Protein AF-A0A9P3E8I7-F1 (afdb_monomer_lite)

Radius of gyration: 44.19 Å; chains: 1; bounding box: 99×22×109 Å

Sequence (113 aa):
MSVVATNPYANNPQLSPMEQQVLWEYAKLGDKVKRIAGLAKLTSESPNESLLAELRELEKKMGLVLTLFKASVWAVLMEHRQAAEDEEARAREQQAAADVSYDDRDWSEDSML

pLDDT: mean 85.93, std 12.64, range [48.91, 98.31]

Foldseek 3Di:
DDLPPDQPQCPPPVDDPVRSVVVSVVVNVVVVVVVVVVVVVVCVVCDPVVVVVVVVVVCVVVVVVVVVVVVVVVVVVVVVVVVVVVVVVVVVVVVVVVVVVVVVVVVVVVVPD

Secondary structure (DSSP, 8-state):
----SS-TTTT-TTS-HHHHHHHHHHHHHHHHHHHHHHHHHHHHHS--HHHHHHHHHHHHHHHHHHHHHHHHHHHHHHHHHHHHHHHHHHHHHHHHHHHHHHHHHHHHHHTT-

Structure (mmCIF, N/CA/C/O backbone):
data_AF-A0A9P3E8I7-F1
#
_entry.id   AF-A0A9P3E8I7-F1
#
loop_
_atom_site.group_PDB
_atom_site.id
_atom_site.type_symbol
_atom_site.label_atom_id
_atom_site.label_alt_id
_atom_site.label_comp_id
_atom_site.label_asym_id
_atom_site.label_entity_id
_atom_site.label_seq_id
_atom_site.pdbx_PDB_ins_code
_atom_site.Cartn_x
_atom_site.Cartn_y
_atom_site.Cartn_z
_atom_site.occupancy
_atom_site.B_iso_or_equiv
_atom_site.auth_seq_id
_atom_site.auth_comp_id
_atom_site.auth_asym_id
_atom_site.auth_atom_id
_atom_site.pdbx_PDB_model_num
ATOM 1 N N . MET A 1 1 ? -22.072 -3.261 22.521 1.00 48.91 1 MET A N 1
ATOM 2 C CA . MET A 1 1 ? -22.986 -2.511 23.413 1.00 48.91 1 MET A CA 1
ATOM 3 C C . MET A 1 1 ? -22.430 -2.656 24.819 1.00 48.91 1 MET A C 1
ATOM 5 O O . MET A 1 1 ? -22.079 -3.765 25.17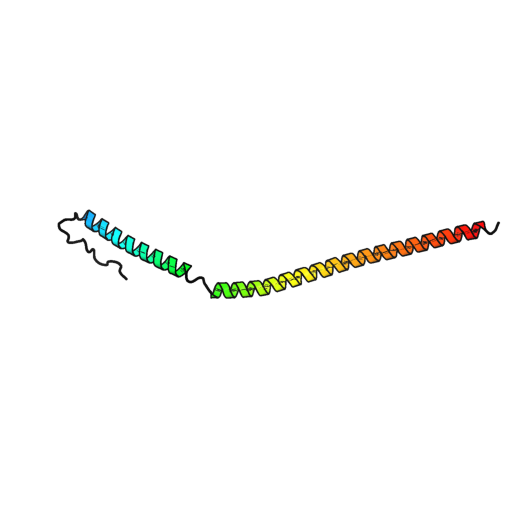5 1.00 48.91 1 MET A O 1
ATOM 9 N N . SER A 1 2 ? -22.134 -1.591 25.553 1.00 55.47 2 SER A N 1
ATOM 10 C CA . SER A 1 2 ? -23.124 -0.707 26.167 1.00 55.47 2 SER A CA 1
ATOM 11 C C . SER A 1 2 ? -22.494 0.666 26.403 1.00 55.47 2 SER A C 1
ATOM 13 O O . SER A 1 2 ? -21.466 0.753 27.054 1.00 55.47 2 SER A O 1
ATOM 15 N N . VAL A 1 3 ? -23.108 1.734 25.893 1.00 59.97 3 VAL A N 1
ATOM 16 C CA . VAL A 1 3 ? -22.932 3.053 26.507 1.00 59.97 3 VAL A CA 1
ATOM 17 C C . VAL A 1 3 ? -23.953 3.074 27.630 1.00 59.97 3 VAL A C 1
ATOM 19 O O . VAL A 1 3 ? -25.144 2.940 27.361 1.00 59.97 3 VAL A O 1
ATOM 22 N N . VAL A 1 4 ? -23.492 3.164 28.874 1.00 68.12 4 VAL A N 1
ATOM 23 C CA . VAL A 1 4 ? -24.361 3.187 30.052 1.00 68.12 4 VAL A CA 1
ATOM 24 C C . VAL A 1 4 ? -25.249 4.437 29.981 1.00 68.12 4 VAL A C 1
ATOM 26 O O . VAL A 1 4 ? -24.819 5.535 30.335 1.00 68.12 4 VAL A O 1
ATOM 29 N N . ALA A 1 5 ? -26.463 4.275 29.442 1.00 77.69 5 ALA A N 1
ATOM 30 C CA . ALA A 1 5 ? -27.390 5.365 29.125 1.00 77.69 5 ALA A CA 1
ATOM 31 C C . ALA A 1 5 ? -27.896 6.092 30.382 1.00 77.69 5 ALA A C 1
ATOM 33 O O . ALA A 1 5 ? -28.220 7.275 30.331 1.00 77.69 5 ALA A O 1
ATOM 34 N N . THR A 1 6 ? -27.905 5.395 31.517 1.00 84.69 6 THR A N 1
ATOM 35 C CA . THR A 1 6 ? -28.345 5.893 32.823 1.00 84.69 6 THR A CA 1
ATOM 36 C C . THR A 1 6 ? -27.249 5.681 33.855 1.00 84.69 6 THR A C 1
ATOM 38 O O . THR A 1 6 ? -26.725 4.574 33.949 1.00 84.69 6 THR A O 1
ATOM 41 N N . ASN A 1 7 ? -26.911 6.706 34.642 1.00 85.75 7 ASN A N 1
ATOM 42 C CA . ASN A 1 7 ? -25.863 6.606 35.659 1.00 85.75 7 ASN A CA 1
ATOM 43 C C . ASN A 1 7 ? -26.221 5.537 36.723 1.00 85.75 7 ASN A C 1
ATOM 45 O O . ASN A 1 7 ? -27.166 5.749 37.484 1.00 85.75 7 ASN A O 1
ATOM 49 N N . PRO A 1 8 ? -25.473 4.419 36.822 1.00 85.94 8 PRO A N 1
ATOM 50 C CA . PRO A 1 8 ? -25.767 3.338 37.762 1.00 85.94 8 PRO A CA 1
ATOM 51 C C . PRO A 1 8 ? -25.425 3.718 39.209 1.00 85.94 8 PRO A C 1
ATOM 53 O O . PRO A 1 8 ? -25.855 3.045 40.141 1.00 85.94 8 PRO A O 1
ATOM 56 N N . TYR A 1 9 ? -24.673 4.803 39.407 1.00 87.81 9 TYR A N 1
ATOM 57 C CA . TYR A 1 9 ? -24.241 5.293 40.712 1.00 87.81 9 TYR A CA 1
ATOM 58 C C . TYR A 1 9 ? -25.186 6.354 41.301 1.00 87.81 9 TYR A C 1
ATOM 60 O O . TYR A 1 9 ? -25.019 6.704 42.464 1.00 87.81 9 TYR A O 1
ATOM 68 N N . ALA A 1 10 ? -26.194 6.821 40.547 1.00 83.56 10 ALA A N 1
ATOM 69 C CA . ALA A 1 10 ? -27.040 7.980 40.879 1.00 83.56 10 ALA A CA 1
ATOM 70 C C . ALA A 1 10 ? -27.837 7.885 42.201 1.00 83.56 10 ALA A C 1
ATOM 72 O O . ALA A 1 10 ? -28.293 8.898 42.717 1.00 83.56 10 ALA A O 1
ATOM 73 N N . ASN A 1 11 ? -28.015 6.677 42.745 1.00 83.00 11 ASN A N 1
ATOM 74 C CA . ASN A 1 11 ? -28.809 6.422 43.953 1.00 83.00 11 ASN A CA 1
ATOM 75 C C . ASN A 1 11 ? -27.979 5.814 45.090 1.00 83.00 11 ASN A C 1
ATOM 77 O O . ASN A 1 11 ? -28.539 5.194 45.992 1.00 83.00 11 ASN A O 1
ATOM 81 N N . ASN A 1 12 ? -26.649 5.920 45.038 1.00 86.31 12 ASN A N 1
ATOM 82 C CA . ASN A 1 12 ? -25.800 5.325 46.061 1.00 86.31 12 ASN A CA 1
ATOM 83 C C . ASN A 1 12 ? -25.655 6.273 47.271 1.00 86.31 12 ASN A C 1
ATOM 85 O O . ASN A 1 12 ? -25.000 7.308 47.141 1.00 86.31 12 ASN A O 1
ATOM 89 N N . PRO A 1 13 ? -26.205 5.926 48.454 1.00 86.56 13 PRO A N 1
ATOM 90 C CA . PRO A 1 13 ? -26.168 6.788 49.637 1.00 86.56 13 PRO A CA 1
ATOM 91 C C . PRO A 1 13 ? -24.770 6.934 50.257 1.00 86.56 13 PRO A C 1
ATOM 93 O O . PRO A 1 13 ? -24.577 7.798 51.106 1.00 86.56 13 PRO A O 1
ATOM 96 N N . GLN A 1 14 ? -23.800 6.106 49.856 1.00 91.06 14 GLN A N 1
ATOM 97 C CA . GLN A 1 14 ? -22.414 6.175 50.336 1.00 91.06 14 GLN A CA 1
ATOM 98 C C . GLN A 1 14 ? -21.512 7.049 49.454 1.00 91.06 14 GLN A C 1
ATOM 100 O O . GLN A 1 14 ? -20.341 7.223 49.777 1.00 91.06 14 GLN A O 1
ATOM 105 N N . LEU A 1 15 ? -22.029 7.570 48.337 1.00 89.88 15 LEU A N 1
ATOM 106 C CA . LEU A 1 15 ? -21.269 8.380 47.389 1.00 89.88 15 LEU A CA 1
ATOM 107 C C . LEU A 1 15 ? -21.837 9.792 47.337 1.00 89.88 15 LEU A C 1
ATOM 109 O O . LEU A 1 15 ? -23.045 9.982 47.182 1.00 89.88 15 LEU A O 1
ATOM 113 N N . SER A 1 16 ? -20.961 10.788 47.381 1.00 91.81 16 SER A N 1
ATOM 114 C CA . SER A 1 16 ? -21.338 12.166 47.089 1.00 91.81 16 SER A CA 1
ATOM 115 C C . SER A 1 16 ? -21.791 12.312 45.624 1.00 91.81 16 SER A C 1
ATOM 117 O O . SER A 1 16 ? -21.346 11.555 44.753 1.00 91.81 16 SER A O 1
ATOM 119 N N . PRO A 1 17 ? -22.627 13.314 45.294 1.00 89.62 17 PRO A N 1
ATOM 120 C CA . PRO A 1 17 ? -23.087 13.531 43.920 1.00 89.62 17 PRO A CA 1
ATOM 121 C C . PRO A 1 17 ? -21.947 13.685 42.900 1.00 89.62 17 PRO A C 1
ATOM 123 O O . PRO A 1 17 ? -22.077 13.254 41.755 1.00 89.62 17 PRO A O 1
ATOM 126 N N . MET A 1 18 ? -20.817 14.268 43.314 1.00 91.06 18 MET A N 1
ATOM 127 C CA . MET A 1 18 ? -19.635 14.427 42.464 1.00 91.06 18 MET A CA 1
ATOM 128 C C . MET A 1 18 ? -18.963 13.080 42.174 1.00 91.06 18 MET A C 1
ATOM 130 O O . MET A 1 18 ? -18.671 12.773 41.020 1.00 91.06 18 MET A O 1
ATOM 134 N N . GLU A 1 19 ? -18.765 12.241 43.194 1.00 92.88 19 GLU A N 1
ATOM 135 C CA . GLU A 1 19 ? -18.162 10.910 43.028 1.00 92.88 19 GLU A CA 1
ATOM 136 C C . GLU A 1 19 ? -18.994 10.031 42.088 1.00 92.88 19 GLU A C 1
ATOM 138 O O . GLU A 1 19 ? -18.444 9.347 41.225 1.00 92.88 19 GLU A O 1
ATOM 143 N N . GLN A 1 20 ? -20.325 10.108 42.180 1.00 92.31 20 GLN A N 1
ATOM 144 C CA . GLN A 1 20 ? -21.232 9.381 41.288 1.00 92.31 20 GLN A CA 1
ATOM 145 C C . GLN A 1 20 ? -21.094 9.817 39.821 1.00 92.31 20 GLN A C 1
ATOM 147 O O . GLN A 1 20 ? -21.185 8.984 38.917 1.00 92.31 20 GLN A O 1
ATOM 152 N N . GLN A 1 21 ? -20.891 11.113 39.562 1.00 90.25 21 GLN A N 1
ATOM 153 C CA . GLN A 1 21 ? -20.674 11.630 38.208 1.00 90.25 21 GLN A CA 1
ATOM 154 C C . GLN A 1 21 ? -19.308 11.211 37.667 1.00 90.25 21 GLN A C 1
ATOM 156 O O . GLN A 1 21 ? -19.217 10.718 36.544 1.00 90.25 21 GLN A O 1
ATOM 161 N N . VAL A 1 22 ? -18.258 11.345 38.479 1.00 93.94 22 VAL A N 1
ATOM 162 C CA . VAL A 1 22 ? -16.889 10.981 38.096 1.00 93.94 22 VAL A CA 1
ATOM 163 C C . VAL A 1 22 ? -16.795 9.493 37.754 1.00 93.94 22 VAL A C 1
ATOM 165 O O . VAL A 1 22 ? -16.287 9.142 36.690 1.00 93.94 22 VAL A O 1
ATOM 168 N N . LEU A 1 23 ? -17.342 8.610 38.595 1.00 92.44 23 LEU A N 1
ATOM 169 C CA . LEU A 1 23 ? -17.361 7.167 38.330 1.00 92.44 23 LEU A CA 1
ATOM 170 C C . LEU A 1 23 ? -18.135 6.820 37.053 1.00 92.44 23 LEU A C 1
ATOM 172 O O . LEU A 1 23 ? -17.718 5.941 36.296 1.00 92.44 23 LEU A O 1
ATOM 176 N N . TRP A 1 24 ? -19.232 7.525 36.774 1.00 92.62 24 TRP A N 1
ATOM 177 C CA . TRP A 1 24 ? -19.991 7.326 35.541 1.00 92.62 24 TRP A CA 1
ATOM 178 C C . TRP A 1 24 ? -19.208 7.753 34.298 1.00 92.62 24 TRP A C 1
ATOM 180 O O . TRP A 1 24 ? -19.197 7.024 33.303 1.00 92.62 24 TRP A O 1
ATOM 190 N N . GLU A 1 25 ? -18.509 8.887 34.349 1.00 91.69 25 GLU A N 1
ATOM 191 C CA . GLU A 1 25 ? -17.653 9.329 33.246 1.00 91.69 25 GLU A CA 1
ATOM 192 C C . GLU A 1 25 ? -16.461 8.388 33.031 1.00 91.69 25 GLU A C 1
ATOM 194 O O . GLU A 1 25 ? -16.152 8.050 31.886 1.00 91.69 25 GLU A O 1
ATOM 199 N N . TYR A 1 26 ? -15.851 7.862 34.100 1.00 93.88 26 TYR A N 1
ATOM 200 C CA . TYR A 1 26 ? -14.818 6.829 33.982 1.00 93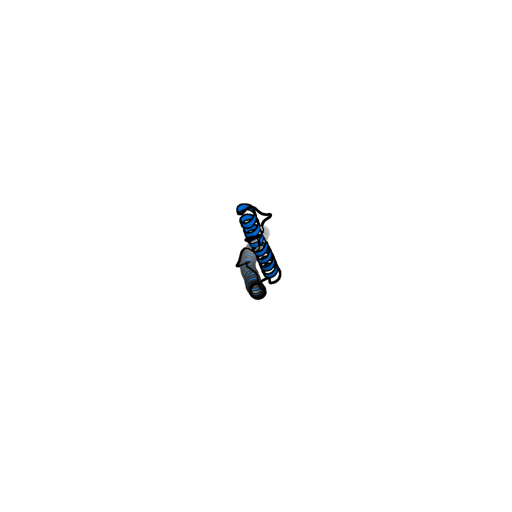.88 26 TYR A CA 1
ATOM 201 C C . TYR A 1 26 ? -15.350 5.528 33.379 1.00 93.88 26 TYR A C 1
ATOM 203 O O . TYR A 1 26 ? -14.672 4.933 32.541 1.00 93.88 26 TYR A O 1
ATOM 211 N N . ALA A 1 27 ? -16.563 5.100 33.739 1.00 91.38 27 ALA A N 1
ATOM 212 C CA . ALA A 1 27 ? -17.190 3.928 33.132 1.00 91.38 27 ALA A CA 1
ATOM 213 C C . ALA A 1 27 ? -17.399 4.130 31.620 1.00 91.38 27 ALA A C 1
ATOM 215 O O . ALA A 1 27 ? -16.983 3.291 30.817 1.00 91.38 27 ALA A O 1
ATOM 216 N N . LYS A 1 28 ? -17.938 5.289 31.209 1.00 91.56 28 LYS A N 1
ATOM 217 C CA . LYS A 1 28 ? -18.075 5.649 29.786 1.00 91.56 28 LYS A CA 1
ATOM 218 C C . LYS A 1 28 ? -16.727 5.695 29.074 1.00 91.56 28 LYS A C 1
ATOM 220 O O . LYS A 1 28 ? -16.626 5.248 27.931 1.00 91.56 28 LYS A O 1
ATOM 225 N N . LEU A 1 29 ? -15.704 6.270 29.706 1.00 93.31 29 LEU A N 1
ATOM 226 C CA . LEU A 1 29 ? -14.362 6.349 29.139 1.00 93.31 29 LEU A CA 1
ATOM 227 C C . LEU A 1 29 ? -13.762 4.953 28.961 1.00 93.31 29 LEU A C 1
ATOM 229 O O . LEU A 1 29 ? -13.270 4.648 27.879 1.00 93.31 29 LEU A O 1
ATOM 233 N N . GLY A 1 30 ? -13.860 4.089 29.971 1.00 93.44 30 GLY A N 1
ATOM 234 C CA . GLY A 1 30 ? -13.394 2.706 29.903 1.00 93.44 30 GLY A CA 1
ATOM 235 C C . GLY A 1 30 ? -14.048 1.927 28.761 1.00 93.44 30 GLY A C 1
ATOM 236 O O . GLY A 1 30 ? -13.357 1.239 28.010 1.00 93.44 30 GLY A O 1
ATOM 237 N N . ASP A 1 31 ? -15.355 2.094 28.557 1.00 91.69 31 ASP A N 1
ATOM 238 C CA . ASP A 1 31 ? -16.064 1.467 27.438 1.00 91.69 31 ASP A CA 1
ATOM 239 C C . ASP A 1 31 ? -15.624 2.025 26.078 1.00 91.69 31 ASP A C 1
ATOM 241 O O . ASP A 1 31 ? -15.417 1.261 25.128 1.00 91.69 31 ASP A O 1
ATOM 245 N N . LYS A 1 32 ? -15.413 3.344 25.973 1.00 92.50 32 LYS A N 1
ATOM 246 C CA . LYS A 1 32 ? -14.854 3.970 24.762 1.00 92.50 32 LYS A CA 1
ATOM 247 C C . LYS A 1 32 ? -13.452 3.441 24.461 1.00 92.50 32 LYS A C 1
ATOM 249 O O . LYS A 1 32 ? -13.186 3.081 23.319 1.00 92.50 32 LYS A O 1
ATOM 254 N N . VAL A 1 33 ? -12.583 3.338 25.467 1.00 95.75 33 VAL A N 1
ATOM 255 C CA . VAL A 1 33 ? -11.217 2.813 25.322 1.00 95.75 33 VAL A CA 1
ATOM 256 C C . VAL A 1 33 ? -11.240 1.353 24.876 1.00 95.75 33 VAL A C 1
ATOM 258 O O . VAL A 1 33 ? -10.550 1.006 23.921 1.00 95.75 33 VAL A O 1
ATOM 261 N N . LYS A 1 34 ? -12.085 0.504 25.477 1.00 94.25 34 LYS A N 1
ATOM 262 C CA . LYS A 1 34 ? -12.264 -0.891 25.034 1.00 94.25 34 LYS A CA 1
ATOM 263 C C . LYS A 1 34 ? -12.737 -0.974 23.586 1.00 94.25 34 LYS A C 1
ATOM 265 O O . LYS A 1 34 ? -12.247 -1.807 22.827 1.00 94.25 34 LYS A O 1
ATOM 270 N N . ARG A 1 35 ? -13.664 -0.101 23.179 1.00 93.25 35 ARG A N 1
ATOM 271 C CA . ARG A 1 35 ? -14.136 -0.036 21.792 1.00 93.25 35 ARG A CA 1
ATOM 272 C C . ARG A 1 35 ? -13.024 0.391 20.837 1.00 93.25 35 ARG A C 1
ATOM 274 O O . ARG A 1 35 ? -12.885 -0.226 19.788 1.00 93.25 35 ARG A O 1
ATOM 281 N N . ILE A 1 36 ? -12.239 1.405 21.194 1.00 93.81 36 ILE A N 1
ATOM 282 C CA . ILE A 1 36 ? -11.091 1.850 20.394 1.00 93.81 36 ILE A CA 1
ATOM 283 C C . ILE A 1 36 ? -10.066 0.724 20.274 1.00 93.81 36 ILE A C 1
ATOM 285 O O . ILE A 1 36 ? -9.637 0.435 19.166 1.00 93.81 36 ILE A O 1
ATOM 289 N N . ALA A 1 37 ? -9.729 0.041 21.369 1.00 94.25 37 ALA A N 1
ATOM 290 C CA . ALA A 1 37 ? -8.811 -1.095 21.344 1.00 94.25 37 ALA A CA 1
ATOM 291 C C . ALA A 1 37 ? -9.329 -2.234 20.449 1.00 94.25 37 ALA A C 1
ATOM 293 O O . ALA A 1 37 ? -8.572 -2.787 19.657 1.00 94.25 37 ALA A O 1
ATOM 294 N N . GLY A 1 38 ? -10.628 -2.545 20.520 1.00 93.19 38 GLY A N 1
ATOM 295 C CA . GLY A 1 38 ? -11.259 -3.537 19.648 1.00 93.19 38 GLY A CA 1
ATOM 296 C C . GLY A 1 38 ? -11.231 -3.141 18.169 1.00 93.19 38 GLY A C 1
ATOM 297 O O . GLY A 1 38 ? -10.912 -3.972 17.325 1.00 93.19 38 GLY A O 1
ATOM 298 N N . LEU A 1 39 ? -11.510 -1.873 17.852 1.00 90.31 39 LEU A N 1
ATOM 299 C CA . LEU A 1 39 ? -11.428 -1.352 16.483 1.00 90.31 39 LEU A CA 1
ATOM 300 C C . LEU A 1 39 ? -9.987 -1.324 15.970 1.00 90.31 39 LEU A C 1
ATOM 302 O O . LEU A 1 39 ? -9.747 -1.722 14.841 1.00 90.31 39 LEU A O 1
ATOM 306 N N . ALA A 1 40 ? -9.029 -0.899 16.793 1.00 89.75 40 ALA A N 1
ATOM 307 C CA . ALA A 1 40 ? -7.614 -0.902 16.441 1.00 89.75 40 ALA A CA 1
ATOM 308 C C . ALA A 1 40 ? -7.125 -2.324 16.145 1.00 89.75 40 ALA A C 1
ATOM 310 O O . ALA A 1 40 ? -6.454 -2.539 15.139 1.00 89.75 40 ALA A O 1
ATOM 311 N N . LYS A 1 41 ? -7.527 -3.297 16.975 1.00 89.50 41 LYS A N 1
ATOM 312 C CA . LYS A 1 41 ? -7.243 -4.714 16.754 1.00 89.50 41 LYS A CA 1
ATOM 313 C C . LYS A 1 41 ? -7.841 -5.202 15.434 1.00 89.50 41 LYS A C 1
ATOM 315 O O . LYS A 1 41 ? -7.102 -5.741 14.620 1.00 89.50 41 LYS A O 1
ATOM 320 N N . LEU A 1 42 ? -9.125 -4.932 15.183 1.00 88.00 42 LEU A N 1
ATOM 321 C CA . LEU A 1 42 ? -9.786 -5.287 13.924 1.00 88.00 42 LEU A CA 1
ATOM 322 C C . LEU A 1 42 ? -9.039 -4.698 12.719 1.00 88.00 42 LEU A C 1
ATOM 324 O O . LEU A 1 42 ? -8.667 -5.437 11.821 1.00 88.00 42 LEU A O 1
ATOM 328 N N . THR A 1 43 ? -8.743 -3.397 12.738 1.00 83.12 43 THR A N 1
ATOM 329 C CA . THR A 1 43 ? -8.011 -2.718 11.660 1.00 83.12 43 THR A CA 1
ATOM 330 C C . THR A 1 43 ? -6.604 -3.285 11.464 1.00 83.12 43 THR A C 1
ATOM 332 O O . THR A 1 43 ? -6.130 -3.353 10.334 1.00 83.12 43 THR A O 1
ATOM 335 N N . SER A 1 44 ? -5.927 -3.698 12.540 1.00 82.38 44 SER A N 1
ATOM 336 C CA . SER A 1 44 ? -4.606 -4.330 12.445 1.00 82.38 44 SER A CA 1
ATOM 337 C C . SER A 1 44 ? -4.661 -5.766 11.915 1.00 82.38 44 SER A C 1
ATOM 339 O O . SER A 1 44 ? -3.747 -6.192 11.217 1.00 82.38 44 SER A O 1
ATOM 341 N N . GLU A 1 45 ? -5.726 -6.504 12.238 1.00 79.75 45 GLU A N 1
ATOM 342 C CA . GLU A 1 45 ? -5.907 -7.912 11.869 1.00 79.75 45 GLU A CA 1
ATOM 343 C C . GLU A 1 45 ? -6.559 -8.087 10.494 1.00 79.75 45 GLU A C 1
ATOM 345 O O . GLU A 1 45 ? -6.393 -9.139 9.885 1.00 79.75 45 GLU A O 1
ATOM 350 N N . SER A 1 46 ? -7.250 -7.064 9.977 1.00 73.00 46 SER A N 1
ATOM 351 C CA . SER A 1 46 ? -7.781 -7.011 8.612 1.00 73.00 46 SER A CA 1
ATOM 352 C C . SER A 1 46 ? -6.983 -6.025 7.744 1.00 73.00 46 SER A C 1
ATOM 354 O O . SER A 1 46 ? -7.513 -4.973 7.358 1.00 73.00 46 SER A O 1
ATOM 356 N N . PRO A 1 47 ? -5.701 -6.304 7.433 1.00 70.00 47 PRO A N 1
ATOM 357 C CA . PRO A 1 47 ? -4.999 -5.545 6.411 1.00 70.00 47 PRO A CA 1
ATOM 358 C C . PRO A 1 47 ? -5.777 -5.673 5.098 1.00 70.00 47 PRO A C 1
ATOM 360 O O . PRO A 1 47 ? -6.314 -6.731 4.780 1.00 70.00 47 PRO A O 1
ATOM 363 N N . ASN A 1 48 ? -5.886 -4.572 4.360 1.00 77.19 48 ASN A N 1
ATOM 364 C CA . ASN A 1 48 ? -6.767 -4.479 3.202 1.00 77.19 48 ASN A CA 1
ATOM 365 C C . ASN A 1 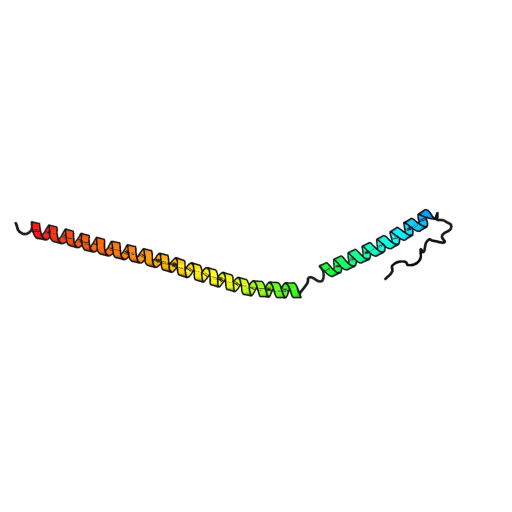48 ? -6.264 -5.404 2.073 1.00 77.19 48 ASN A C 1
ATOM 367 O O . ASN A 1 48 ? -5.385 -5.028 1.296 1.00 77.19 48 ASN A O 1
ATOM 371 N N . GLU A 1 49 ? -6.767 -6.641 2.016 1.00 84.62 49 GLU A N 1
ATOM 372 C CA . GLU A 1 49 ? -6.297 -7.678 1.085 1.00 84.62 49 GLU A CA 1
ATOM 373 C C . GLU A 1 49 ? -6.458 -7.256 -0.379 1.00 84.62 49 GLU A C 1
ATOM 375 O O . GLU A 1 49 ? -5.606 -7.582 -1.208 1.00 84.62 49 GLU A O 1
ATOM 380 N N . SER A 1 50 ? -7.496 -6.471 -0.690 1.00 85.38 50 SER A N 1
ATOM 381 C CA . SER A 1 50 ? -7.695 -5.911 -2.029 1.00 85.38 50 SER A CA 1
ATOM 382 C C . SER A 1 50 ? -6.564 -4.957 -2.415 1.00 85.38 50 SER A C 1
ATOM 384 O O . SER A 1 50 ? -6.006 -5.080 -3.501 1.00 85.38 50 SER A O 1
ATOM 386 N N . LEU A 1 51 ? -6.142 -4.081 -1.496 1.00 88.12 51 LEU A N 1
ATOM 387 C CA . LEU A 1 51 ? -5.023 -3.164 -1.717 1.00 88.12 51 LEU A CA 1
ATOM 388 C C . LEU A 1 51 ? -3.719 -3.935 -1.958 1.00 88.12 51 LEU A C 1
ATOM 390 O O . LEU A 1 51 ? -2.946 -3.584 -2.844 1.00 88.12 51 LEU A O 1
ATOM 394 N N . LEU A 1 52 ? -3.469 -5.008 -1.199 1.00 90.69 52 LEU A N 1
ATOM 395 C CA . LEU A 1 52 ? -2.291 -5.855 -1.414 1.00 90.69 52 LEU A CA 1
ATOM 396 C C . LEU A 1 52 ? -2.326 -6.570 -2.771 1.00 90.69 52 LEU A C 1
ATOM 398 O O . LEU A 1 52 ? -1.281 -6.719 -3.407 1.00 90.69 52 LEU A O 1
ATOM 402 N N . ALA A 1 53 ? -3.500 -7.013 -3.225 1.00 92.19 53 ALA A N 1
ATOM 403 C CA . ALA A 1 53 ? -3.660 -7.621 -4.543 1.00 92.19 53 ALA A CA 1
ATOM 404 C C . ALA A 1 53 ? -3.378 -6.611 -5.668 1.00 92.19 53 ALA A C 1
ATOM 406 O O . ALA A 1 53 ? -2.600 -6.913 -6.575 1.00 92.19 53 ALA A O 1
ATOM 407 N N . GLU A 1 54 ? -3.930 -5.401 -5.562 1.00 94.12 54 GLU A N 1
ATOM 408 C CA . GLU A 1 54 ? -3.696 -4.304 -6.508 1.00 94.12 54 GLU A CA 1
ATOM 409 C C . GLU A 1 54 ? -2.215 -3.894 -6.553 1.00 94.12 54 GLU A C 1
ATOM 411 O O . GLU A 1 54 ? -1.638 -3.759 -7.634 1.00 94.12 54 GLU A O 1
ATOM 416 N N . LEU A 1 55 ? -1.556 -3.774 -5.393 1.00 95.50 55 LEU A N 1
ATOM 417 C CA . LEU A 1 55 ? -0.126 -3.454 -5.319 1.00 95.50 55 LEU A CA 1
ATOM 418 C C . LEU A 1 55 ? 0.748 -4.538 -5.962 1.00 95.50 55 LEU A C 1
ATOM 420 O O . LEU A 1 55 ? 1.695 -4.211 -6.675 1.00 95.50 55 LEU A O 1
ATOM 424 N N . ARG A 1 56 ? 0.422 -5.823 -5.771 1.00 95.56 56 ARG A N 1
ATOM 425 C CA . ARG A 1 56 ? 1.137 -6.932 -6.429 1.00 95.56 56 ARG A CA 1
ATOM 426 C C . ARG A 1 56 ? 0.951 -6.932 -7.942 1.00 95.56 56 ARG A C 1
ATOM 428 O O . ARG A 1 56 ? 1.866 -7.297 -8.679 1.00 95.56 56 ARG A O 1
ATOM 435 N N . GLU A 1 57 ? -0.234 -6.577 -8.427 1.00 96.56 57 GLU A N 1
ATOM 436 C CA . GLU A 1 57 ? -0.467 -6.437 -9.863 1.00 96.56 57 GLU A CA 1
ATOM 437 C C . GLU A 1 57 ? 0.345 -5.270 -10.438 1.00 96.56 57 GLU A C 1
ATOM 439 O O . GLU A 1 57 ? 0.984 -5.413 -11.486 1.00 96.56 57 GLU A O 1
ATOM 444 N N . LEU A 1 58 ? 0.376 -4.143 -9.724 1.00 96.69 58 LEU A N 1
ATOM 445 C CA . LEU A 1 58 ? 1.169 -2.979 -10.098 1.00 96.69 58 LEU A CA 1
ATOM 446 C C . LEU A 1 58 ? 2.668 -3.304 -10.128 1.00 96.69 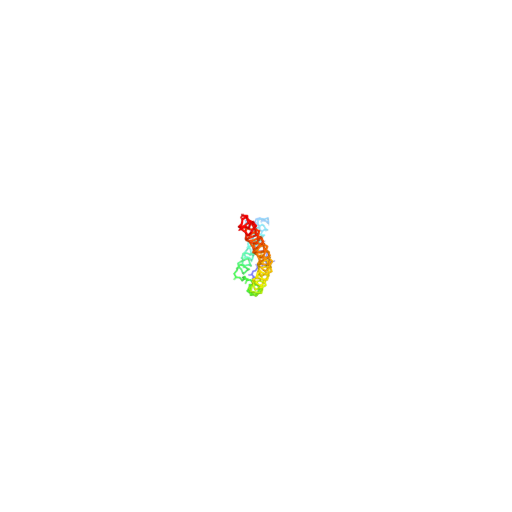58 LEU A C 1
ATOM 448 O O . LEU A 1 58 ? 3.340 -2.958 -11.097 1.00 96.69 58 LEU A O 1
ATOM 452 N N . GLU A 1 59 ? 3.181 -4.019 -9.125 1.00 97.19 59 GLU A N 1
ATOM 453 C CA . GLU A 1 59 ? 4.577 -4.466 -9.059 1.00 97.19 59 GLU A CA 1
ATOM 454 C C . GLU A 1 59 ? 4.968 -5.283 -10.295 1.00 97.19 59 GLU A C 1
ATOM 456 O O . GLU A 1 59 ? 5.991 -5.009 -10.922 1.00 97.19 59 GLU A O 1
ATOM 461 N N . LYS A 1 60 ? 4.132 -6.242 -10.709 1.00 96.62 60 LYS A N 1
ATOM 462 C CA . LYS A 1 60 ? 4.399 -7.066 -11.899 1.00 96.62 60 LYS A CA 1
ATOM 463 C C . LYS A 1 60 ? 4.450 -6.228 -13.174 1.00 96.62 60 LYS A C 1
ATOM 465 O O . LYS A 1 60 ? 5.359 -6.395 -13.986 1.00 96.62 60 LYS A O 1
ATOM 470 N N . LYS A 1 61 ? 3.488 -5.316 -13.349 1.00 97.19 61 LYS A N 1
ATOM 471 C CA . LYS A 1 61 ? 3.415 -4.447 -14.533 1.00 97.19 61 LYS A CA 1
ATOM 472 C C . LYS A 1 61 ? 4.603 -3.490 -14.586 1.00 97.19 61 LYS A C 1
ATOM 474 O O . LYS A 1 61 ? 5.278 -3.407 -15.608 1.00 97.19 61 LYS A O 1
ATOM 479 N N . MET A 1 62 ? 4.902 -2.818 -13.478 1.00 97.62 62 MET A N 1
ATOM 480 C CA . MET A 1 62 ? 6.013 -1.868 -13.399 1.00 97.62 62 MET A CA 1
ATOM 481 C C . MET A 1 62 ? 7.375 -2.559 -13.474 1.00 97.62 62 MET A C 1
ATOM 483 O O . MET A 1 62 ? 8.283 -2.029 -14.106 1.00 97.62 62 MET A O 1
ATOM 487 N N . GLY A 1 63 ? 7.519 -3.758 -12.904 1.00 96.81 63 GLY A N 1
ATOM 488 C CA . GLY A 1 63 ? 8.731 -4.571 -13.024 1.00 96.81 63 GLY A CA 1
ATOM 489 C C . GLY A 1 63 ? 9.020 -4.982 -14.470 1.00 96.81 63 GLY A C 1
ATOM 490 O O . GLY A 1 63 ? 10.174 -4.929 -14.910 1.00 96.81 63 GLY A O 1
ATOM 491 N N . LEU A 1 64 ? 7.976 -5.309 -15.242 1.00 97.25 64 LEU A N 1
ATOM 492 C CA . LEU A 1 64 ? 8.107 -5.573 -16.675 1.00 97.25 64 LEU A CA 1
ATOM 493 C C . LEU A 1 64 ? 8.514 -4.306 -17.437 1.00 97.25 64 LEU A C 1
ATOM 495 O O . LEU A 1 64 ? 9.481 -4.339 -18.196 1.00 97.25 64 LEU A O 1
ATOM 499 N N . VAL A 1 65 ? 7.823 -3.187 -17.198 1.00 98.12 65 VAL A N 1
ATOM 500 C CA . VAL A 1 65 ? 8.137 -1.890 -17.822 1.00 98.12 65 VAL A CA 1
ATOM 501 C C . VAL A 1 65 ? 9.581 -1.477 -17.533 1.00 98.12 65 VAL A C 1
ATOM 503 O O . VAL A 1 65 ? 10.305 -1.111 -18.454 1.00 98.12 65 VAL A O 1
ATOM 506 N N . LEU A 1 66 ? 10.035 -1.597 -16.282 1.00 97.75 66 LEU A N 1
ATOM 507 C CA . LEU A 1 66 ? 11.404 -1.275 -15.884 1.00 97.75 66 LEU A CA 1
ATOM 508 C C . LEU A 1 66 ? 12.425 -2.154 -16.609 1.00 97.75 66 LEU A C 1
ATOM 510 O O . LEU A 1 66 ? 13.432 -1.648 -17.100 1.00 97.75 66 LEU A O 1
ATOM 514 N N . THR A 1 67 ? 12.178 -3.463 -16.681 1.00 98.12 67 THR A N 1
ATOM 515 C CA . THR A 1 67 ? 13.085 -4.399 -17.357 1.00 98.12 67 THR A CA 1
ATOM 516 C C . THR A 1 67 ? 13.184 -4.095 -18.849 1.00 98.12 67 THR A C 1
ATOM 518 O O . THR A 1 67 ? 14.292 -3.999 -19.375 1.00 98.12 67 THR A O 1
ATOM 521 N N . LEU A 1 68 ? 12.048 -3.880 -19.516 1.00 98.00 68 LEU A N 1
ATOM 522 C CA . LEU A 1 68 ? 12.012 -3.534 -20.938 1.00 98.00 68 LEU A CA 1
ATOM 523 C C . LEU A 1 68 ? 12.693 -2.193 -21.212 1.00 98.00 68 LEU A C 1
ATOM 525 O O . LEU A 1 68 ? 13.487 -2.097 -22.141 1.00 98.00 68 LEU A O 1
ATOM 529 N N . PHE A 1 69 ? 12.450 -1.188 -20.370 1.00 98.19 69 PHE A N 1
ATOM 530 C CA . PHE A 1 69 ? 13.094 0.116 -20.488 1.00 98.19 69 PHE A CA 1
ATOM 531 C C . PHE A 1 69 ? 14.615 0.028 -20.296 1.00 98.19 69 PHE A C 1
ATOM 533 O O . PHE A 1 69 ? 15.383 0.606 -21.063 1.00 98.19 69 PHE A O 1
ATOM 540 N N . LYS A 1 70 ? 15.087 -0.738 -19.303 1.00 98.31 70 LYS A N 1
ATOM 541 C CA . LYS A 1 70 ? 16.529 -0.956 -19.102 1.00 98.31 70 LYS A CA 1
ATOM 542 C C . LYS A 1 70 ? 17.157 -1.675 -20.292 1.00 98.31 70 LYS A C 1
ATOM 544 O O . LYS A 1 70 ? 18.236 -1.279 -20.724 1.00 98.31 70 LYS A O 1
ATOM 549 N N . ALA A 1 71 ? 16.486 -2.694 -20.827 1.00 98.25 71 ALA A N 1
ATOM 550 C CA . ALA A 1 71 ? 16.952 -3.409 -22.007 1.00 98.25 71 ALA A CA 1
ATOM 551 C C . ALA A 1 71 ? 17.004 -2.495 -23.240 1.00 98.25 71 ALA A C 1
ATOM 553 O O . ALA A 1 71 ? 18.003 -2.513 -23.952 1.00 98.25 71 ALA A O 1
ATOM 554 N N . SER A 1 72 ? 15.987 -1.652 -23.462 1.00 98.00 72 SER A N 1
ATOM 555 C CA . SER A 1 72 ? 15.962 -0.734 -24.607 1.00 98.00 72 SER A CA 1
ATOM 556 C C . SER A 1 72 ? 17.058 0.325 -24.523 1.00 98.00 72 SER A C 1
ATOM 558 O O . SER A 1 72 ? 17.727 0.591 -25.514 1.00 98.00 72 SER A O 1
ATOM 560 N N . VAL A 1 73 ? 17.284 0.902 -23.338 1.00 97.94 73 VAL A N 1
ATOM 561 C CA . VAL A 1 73 ? 18.367 1.877 -23.133 1.00 97.94 73 VAL A CA 1
ATOM 562 C C . VAL A 1 73 ? 19.730 1.219 -23.333 1.00 97.94 73 VAL A C 1
ATOM 564 O O . VAL A 1 73 ? 20.596 1.792 -23.990 1.00 97.94 73 VAL A O 1
ATOM 567 N N . TRP A 1 74 ? 19.923 0.011 -22.796 1.00 98.06 74 TRP A N 1
ATOM 568 C CA . TRP A 1 74 ? 21.181 -0.714 -22.959 1.00 98.06 74 TRP A CA 1
ATOM 569 C C . TRP A 1 74 ? 21.446 -1.084 -24.420 1.00 98.06 74 TRP A C 1
ATOM 571 O O . TRP A 1 74 ? 22.566 -0.903 -24.882 1.00 98.06 74 TRP A O 1
ATOM 581 N N . ALA A 1 75 ? 20.426 -1.535 -25.157 1.00 97.69 75 ALA A N 1
ATOM 582 C CA . ALA A 1 75 ? 20.546 -1.861 -26.576 1.00 97.69 75 ALA A CA 1
ATOM 583 C C . ALA A 1 75 ? 21.021 -0.654 -27.400 1.00 97.69 75 ALA A C 1
ATOM 585 O O . ALA A 1 75 ? 22.000 -0.771 -28.129 1.00 97.69 75 ALA A O 1
ATOM 586 N N . VAL A 1 76 ? 20.397 0.514 -27.212 1.00 97.69 76 VAL A N 1
ATOM 587 C CA . VAL A 1 76 ? 20.786 1.754 -27.908 1.00 97.69 76 VAL A CA 1
ATOM 588 C C . VAL A 1 76 ? 22.201 2.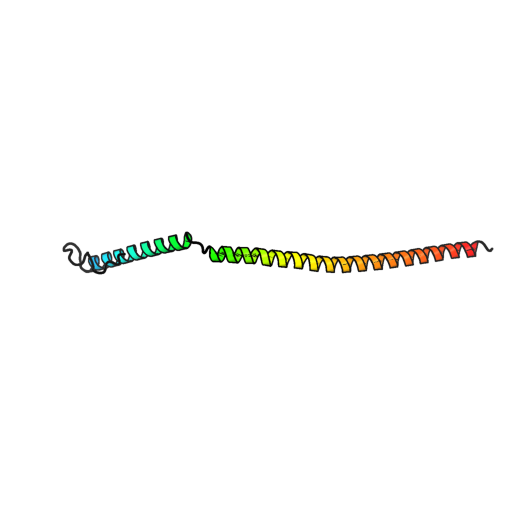189 -27.522 1.00 97.69 76 VAL A C 1
ATOM 590 O O . VAL A 1 76 ? 23.007 2.534 -28.381 1.00 97.69 76 VAL A O 1
ATOM 593 N N . LEU A 1 77 ? 22.543 2.147 -26.230 1.00 97.56 77 LEU A N 1
ATOM 594 C CA . LEU A 1 77 ? 23.886 2.513 -25.775 1.00 97.56 77 LEU A CA 1
ATOM 595 C C . LEU A 1 77 ? 24.960 1.580 -26.354 1.00 97.56 77 LEU A C 1
ATOM 597 O O . LEU A 1 77 ? 26.050 2.034 -26.703 1.00 97.56 77 LEU A O 1
ATOM 601 N N . MET A 1 78 ? 24.654 0.286 -26.449 1.00 97.06 78 MET A N 1
ATOM 602 C CA . MET A 1 78 ? 25.560 -0.708 -27.012 1.00 97.06 78 MET A CA 1
ATOM 603 C C . MET A 1 78 ? 25.737 -0.517 -28.521 1.00 97.06 78 MET A C 1
ATOM 605 O O . MET A 1 78 ? 26.866 -0.568 -28.994 1.00 97.06 78 MET A O 1
ATOM 609 N N . GLU A 1 79 ? 24.660 -0.231 -29.255 1.00 95.94 79 GLU A N 1
ATOM 610 C CA . GLU A 1 79 ? 24.705 0.072 -30.692 1.00 95.94 79 GLU A CA 1
ATOM 611 C C . GLU A 1 79 ? 25.606 1.282 -30.983 1.00 95.94 79 GLU A C 1
ATOM 613 O O . GLU A 1 79 ? 26.496 1.204 -31.827 1.00 95.94 79 GLU A O 1
ATOM 618 N N . HIS A 1 80 ? 25.458 2.372 -30.222 1.00 95.31 80 HIS A N 1
ATOM 619 C CA . HIS A 1 80 ? 26.328 3.544 -30.361 1.00 95.31 80 HIS A CA 1
ATOM 620 C C . HIS A 1 80 ? 27.797 3.236 -30.066 1.00 95.31 80 HIS A C 1
ATOM 622 O O . HIS A 1 80 ? 28.686 3.759 -30.738 1.00 95.31 80 HIS A O 1
ATOM 628 N N . ARG A 1 81 ? 28.062 2.395 -29.062 1.00 94.56 81 ARG A N 1
ATOM 629 C CA . ARG A 1 81 ? 29.426 1.999 -28.711 1.00 94.56 81 ARG A CA 1
ATOM 630 C C . ARG A 1 81 ? 30.063 1.141 -29.805 1.00 94.56 81 ARG A C 1
ATOM 632 O O . ARG A 1 81 ? 31.207 1.394 -30.159 1.00 94.56 81 ARG A O 1
ATOM 639 N N . GLN A 1 82 ? 29.323 0.177 -30.351 1.00 93.88 82 GLN A N 1
ATOM 640 C CA . GLN A 1 82 ? 29.795 -0.673 -31.447 1.00 93.88 82 GLN A CA 1
ATOM 641 C C . GLN A 1 82 ? 30.092 0.147 -32.704 1.00 93.88 82 GLN A C 1
ATOM 643 O O . GLN A 1 82 ? 31.154 -0.016 -33.292 1.00 93.88 82 GLN A O 1
ATOM 648 N N . ALA A 1 83 ? 29.211 1.084 -33.068 1.00 93.00 83 ALA A N 1
ATOM 649 C CA . ALA A 1 83 ? 29.434 1.957 -34.218 1.00 93.00 83 ALA A CA 1
ATOM 650 C C . ALA A 1 83 ? 30.721 2.793 -34.080 1.00 93.00 83 ALA A C 1
ATOM 652 O O . ALA A 1 83 ? 31.494 2.890 -35.030 1.00 93.00 83 ALA A O 1
ATOM 653 N N . ALA A 1 84 ? 30.981 3.349 -32.892 1.00 92.44 84 ALA A N 1
ATOM 654 C CA . ALA A 1 84 ? 32.212 4.093 -32.629 1.00 92.44 84 ALA A CA 1
ATOM 655 C C . ALA A 1 84 ? 33.464 3.197 -32.700 1.00 92.44 84 ALA A C 1
ATOM 657 O O . ALA A 1 84 ? 34.469 3.580 -33.296 1.00 92.44 84 ALA A O 1
ATOM 658 N N . GLU A 1 85 ? 33.400 1.989 -32.130 1.00 92.25 85 GLU A N 1
ATOM 659 C CA . GLU A 1 85 ? 34.498 1.012 -32.177 1.00 92.25 85 GLU A CA 1
ATOM 660 C C . GLU A 1 85 ? 34.800 0.564 -33.626 1.00 92.25 85 GLU A C 1
ATOM 662 O O . GLU A 1 85 ? 35.969 0.474 -34.011 1.00 92.25 85 GLU A O 1
ATOM 667 N N . ASP A 1 86 ? 33.773 0.362 -34.458 1.00 91.31 86 ASP A N 1
ATOM 668 C CA . ASP A 1 86 ? 33.913 0.003 -35.876 1.00 91.31 86 ASP A CA 1
ATOM 669 C C . ASP A 1 86 ? 34.528 1.138 -36.716 1.00 91.31 86 ASP A C 1
ATOM 671 O O . ASP A 1 86 ? 35.336 0.885 -37.616 1.00 91.31 86 ASP A O 1
ATOM 675 N N . GLU A 1 87 ? 34.164 2.395 -36.444 1.00 90.06 87 GLU A N 1
ATOM 676 C CA . GLU A 1 87 ? 34.759 3.567 -37.098 1.00 90.06 87 GLU A CA 1
ATOM 677 C C . GLU A 1 87 ? 36.251 3.697 -36.769 1.00 90.06 87 GLU A C 1
ATOM 679 O O . GLU A 1 87 ? 37.069 3.899 -37.671 1.00 90.06 87 GLU A O 1
ATOM 684 N N . GLU A 1 88 ? 36.626 3.511 -35.500 1.00 89.44 88 GLU A N 1
ATOM 685 C CA . GLU A 1 88 ? 38.029 3.498 -35.079 1.00 89.44 88 GLU A CA 1
ATOM 686 C C . GLU A 1 88 ? 38.811 2.339 -35.709 1.00 89.44 88 GLU A C 1
ATOM 688 O O . GLU A 1 88 ? 39.950 2.529 -36.143 1.00 89.44 88 GLU A O 1
ATOM 693 N N . ALA A 1 89 ? 38.216 1.146 -35.787 1.00 89.62 89 ALA A N 1
ATOM 694 C CA . ALA A 1 89 ? 38.842 -0.012 -36.417 1.00 89.62 89 ALA A CA 1
ATOM 695 C C . ALA A 1 89 ? 39.112 0.240 -37.907 1.00 89.62 89 ALA A C 1
ATOM 697 O O . ALA A 1 89 ? 40.235 0.040 -38.371 1.00 89.62 89 ALA A O 1
ATOM 698 N N . ARG A 1 90 ? 38.128 0.779 -38.639 1.00 87.94 90 ARG A N 1
ATOM 699 C CA . ARG A 1 90 ? 38.286 1.153 -40.055 1.00 87.94 90 ARG A CA 1
ATOM 700 C C . ARG A 1 90 ? 39.333 2.242 -40.253 1.00 87.94 90 ARG A C 1
ATOM 702 O O . ARG A 1 90 ? 40.101 2.174 -41.209 1.00 87.94 90 ARG A O 1
ATOM 709 N N . ALA A 1 91 ? 39.384 3.235 -39.364 1.00 88.12 91 ALA A N 1
ATOM 710 C CA . ALA A 1 91 ? 40.400 4.281 -39.419 1.00 88.12 91 ALA A CA 1
ATOM 711 C C . ALA A 1 91 ? 41.808 3.702 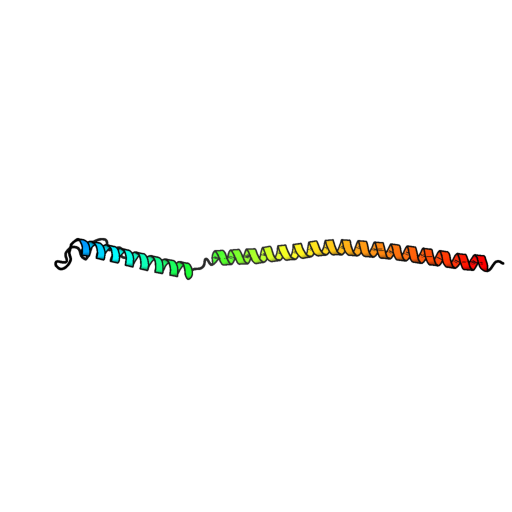-39.212 1.00 88.12 91 ALA A C 1
ATOM 713 O O . ALA A 1 91 ? 42.719 4.033 -39.969 1.00 88.12 91 ALA A O 1
ATOM 714 N N . ARG A 1 92 ? 41.982 2.787 -38.247 1.00 86.94 92 ARG A N 1
ATOM 715 C CA . ARG A 1 92 ? 43.262 2.099 -38.010 1.00 86.94 92 ARG A CA 1
ATOM 716 C C . ARG A 1 92 ? 43.670 1.208 -39.177 1.00 86.94 92 ARG A C 1
ATOM 718 O O . ARG A 1 92 ? 44.839 1.221 -39.544 1.00 86.94 92 ARG A O 1
ATOM 725 N N . GLU A 1 93 ? 42.739 0.471 -39.780 1.00 85.12 93 GLU A N 1
ATOM 726 C CA . GLU A 1 93 ? 43.018 -0.344 -40.971 1.00 85.12 93 GLU A CA 1
ATOM 727 C C . GLU A 1 93 ? 43.439 0.517 -42.165 1.00 85.12 93 GLU A C 1
ATOM 729 O O . GLU A 1 93 ? 44.418 0.196 -42.834 1.00 85.12 93 GLU A O 1
ATOM 734 N N . GLN A 1 94 ? 42.756 1.640 -42.409 1.00 83.12 94 GLN A N 1
ATOM 735 C CA . GLN A 1 94 ? 43.140 2.578 -43.469 1.00 83.12 94 GLN A CA 1
ATOM 736 C C . GLN A 1 94 ? 44.512 3.200 -43.210 1.00 83.12 94 GLN A C 1
ATOM 738 O O . GLN A 1 94 ? 45.302 3.349 -44.139 1.00 83.12 94 GLN A O 1
ATOM 743 N N . GLN A 1 95 ? 44.809 3.539 -41.955 1.00 80.69 95 GLN A N 1
ATOM 744 C CA . GLN A 1 95 ? 46.093 4.115 -41.574 1.00 80.69 95 GLN A CA 1
ATOM 745 C C . GLN A 1 95 ? 47.227 3.090 -41.703 1.00 80.69 95 GLN A C 1
ATOM 747 O O . GLN A 1 95 ? 48.266 3.416 -42.265 1.00 80.69 95 GLN A O 1
ATOM 752 N N . ALA A 1 96 ? 47.006 1.840 -41.287 1.00 83.00 96 ALA A N 1
ATOM 753 C CA . ALA A 1 96 ? 47.960 0.748 -41.471 1.00 83.00 96 ALA A CA 1
ATOM 754 C C . ALA A 1 96 ? 48.182 0.415 -42.957 1.00 83.00 96 ALA A C 1
ATOM 756 O O . ALA A 1 96 ? 49.317 0.226 -43.382 1.00 83.00 96 ALA A O 1
ATOM 757 N N . ALA A 1 97 ? 47.122 0.393 -43.773 1.00 81.94 97 ALA A N 1
ATOM 758 C CA . ALA A 1 97 ? 47.244 0.191 -45.216 1.00 81.94 97 ALA A CA 1
ATOM 759 C C . ALA A 1 97 ? 48.000 1.343 -45.905 1.00 81.94 97 ALA A C 1
ATOM 761 O O . ALA A 1 97 ? 48.788 1.106 -46.822 1.00 81.94 97 ALA A O 1
ATOM 762 N N . ALA A 1 98 ? 47.787 2.585 -45.458 1.00 78.62 98 ALA A N 1
ATOM 763 C CA . ALA A 1 98 ? 48.521 3.746 -45.952 1.00 78.62 98 ALA A CA 1
ATOM 764 C C . ALA A 1 98 ? 50.010 3.707 -45.566 1.00 78.62 98 ALA A C 1
ATOM 766 O O . ALA A 1 98 ? 50.847 4.062 -46.394 1.00 78.62 98 ALA A O 1
ATOM 767 N N . ASP A 1 99 ? 50.332 3.251 -44.353 1.00 75.06 99 ASP A N 1
ATOM 768 C CA . ASP A 1 99 ? 51.706 3.123 -43.851 1.00 75.06 99 ASP A CA 1
ATOM 769 C C . ASP A 1 99 ? 52.487 2.038 -44.615 1.00 75.06 99 ASP A C 1
ATOM 771 O O . ASP A 1 99 ? 53.564 2.297 -45.146 1.00 75.06 99 ASP A O 1
ATOM 775 N N . VAL A 1 100 ? 51.885 0.858 -44.820 1.00 73.06 100 VAL A N 1
ATOM 776 C CA . VAL A 1 100 ? 52.473 -0.216 -45.648 1.00 73.06 100 VAL A CA 1
ATOM 777 C C . VAL A 1 100 ? 52.697 0.246 -47.094 1.00 73.06 100 VAL A C 1
ATOM 779 O O . VAL A 1 100 ? 53.730 -0.046 -47.688 1.00 73.06 100 VAL A O 1
ATOM 782 N N . SER A 1 101 ? 51.764 1.015 -47.668 1.00 71.88 101 SER A N 1
ATOM 783 C CA . SER A 1 101 ? 51.922 1.589 -49.013 1.00 71.88 101 SER A CA 1
ATOM 784 C C . SER A 1 101 ? 53.020 2.661 -49.106 1.00 71.88 101 SER A C 1
ATOM 786 O O . SER A 1 101 ? 53.466 2.978 -50.215 1.00 71.88 101 SER A O 1
ATOM 788 N N . TYR A 1 102 ? 53.401 3.292 -47.997 1.00 63.06 102 TYR A N 1
ATOM 789 C CA . TYR A 1 102 ? 54.504 4.249 -47.950 1.00 63.06 102 TYR A CA 1
ATOM 790 C C . TYR A 1 102 ? 55.852 3.522 -47.871 1.00 63.06 102 TYR A C 1
ATOM 792 O O . TYR A 1 102 ? 56.732 3.829 -48.670 1.00 63.06 102 TYR A O 1
ATOM 800 N N . ASP A 1 103 ? 55.964 2.511 -47.006 1.00 64.62 103 ASP A N 1
ATOM 801 C CA . ASP A 1 103 ? 57.164 1.674 -46.861 1.00 64.62 103 ASP A CA 1
ATOM 802 C C . ASP A 1 103 ? 57.526 0.964 -48.186 1.00 64.62 103 ASP A C 1
ATOM 804 O O . ASP A 1 103 ? 58.647 1.085 -48.666 1.00 64.62 103 ASP A O 1
ATOM 808 N N . ASP A 1 104 ? 56.562 0.340 -48.879 1.00 62.81 104 ASP A N 1
ATOM 809 C CA . ASP A 1 104 ? 56.803 -0.375 -50.154 1.00 62.81 104 ASP A CA 1
ATOM 810 C C . ASP A 1 104 ? 57.294 0.552 -51.297 1.00 62.81 104 ASP A C 1
ATOM 812 O O . ASP A 1 104 ? 58.038 0.139 -52.189 1.00 62.81 104 ASP A O 1
ATOM 816 N N . ARG A 1 105 ? 56.921 1.843 -51.265 1.00 59.56 105 ARG A N 1
ATOM 817 C CA . ARG A 1 105 ? 57.417 2.844 -52.230 1.00 59.56 105 ARG A CA 1
ATOM 818 C C . ARG A 1 105 ? 58.871 3.230 -51.965 1.00 59.56 105 ARG A C 1
ATOM 820 O O . ARG A 1 105 ? 59.629 3.336 -52.927 1.00 59.56 105 ARG A O 1
ATOM 827 N N . ASP A 1 106 ? 59.257 3.376 -50.701 1.00 60.88 106 ASP A N 1
ATOM 828 C CA . ASP A 1 106 ? 60.610 3.768 -50.279 1.00 60.88 106 ASP A CA 1
ATOM 829 C C . ASP A 1 106 ? 61.660 2.715 -50.698 1.00 60.88 106 ASP A C 1
ATOM 831 O O . ASP A 1 106 ? 62.672 3.041 -51.319 1.00 60.88 106 ASP A O 1
ATOM 835 N N . TRP A 1 107 ? 61.360 1.421 -50.518 1.00 61.38 107 TRP A N 1
ATOM 836 C CA . TRP A 1 107 ? 62.226 0.320 -50.977 1.00 61.38 107 TRP A CA 1
ATOM 837 C C . TRP A 1 107 ? 62.309 0.188 -52.508 1.00 61.38 107 TRP A C 1
ATOM 839 O O . TRP A 1 107 ? 63.310 -0.300 -53.040 1.00 61.38 107 TRP A O 1
ATOM 849 N N . SER A 1 108 ? 61.262 0.601 -53.232 1.00 59.16 108 SER A N 1
ATOM 850 C CA . SER A 1 108 ? 61.221 0.525 -54.698 1.00 59.16 108 SER A CA 1
ATOM 851 C C . SER A 1 108 ? 62.044 1.620 -55.387 1.00 59.16 108 SER A C 1
ATOM 853 O O . SER A 1 108 ? 62.595 1.383 -56.464 1.00 59.16 108 SER A O 1
ATOM 855 N N . GLU A 1 109 ? 62.161 2.797 -54.766 1.00 58.31 109 GLU A N 1
ATOM 856 C CA . GLU A 1 109 ? 62.945 3.918 -55.295 1.00 58.31 109 GLU A CA 1
ATOM 857 C C . GLU A 1 109 ? 64.453 3.736 -55.041 1.00 58.31 109 GLU A C 1
ATOM 859 O O . GLU A 1 109 ? 65.252 4.044 -55.927 1.00 58.31 109 GLU A O 1
ATOM 864 N N . ASP A 1 110 ? 64.852 3.147 -53.905 1.00 58.91 110 ASP A N 1
ATOM 865 C CA . ASP A 1 110 ? 66.269 2.931 -53.548 1.00 58.91 110 ASP A CA 1
ATOM 866 C C . ASP A 1 110 ? 66.924 1.751 -54.310 1.00 58.91 110 ASP A C 1
ATOM 868 O O . ASP A 1 110 ? 68.142 1.679 -54.457 1.00 58.91 110 ASP A O 1
ATOM 872 N N . SER A 1 111 ? 66.128 0.836 -54.883 1.00 59.28 111 SER A N 1
ATOM 873 C CA . SER A 1 111 ? 66.616 -0.301 -55.692 1.00 59.28 111 SER A CA 1
ATOM 874 C C . SER A 1 111 ? 66.915 0.042 -57.168 1.00 59.28 111 SER A C 1
ATOM 876 O O . SER A 1 111 ? 67.317 -0.850 -57.924 1.00 59.28 111 SER A O 1
ATOM 878 N N . MET A 1 112 ? 66.684 1.283 -57.615 1.00 56.91 112 MET A N 1
ATOM 879 C CA . MET A 1 112 ? 66.854 1.717 -59.017 1.00 56.91 112 MET A CA 1
ATOM 880 C C . MET A 1 112 ? 68.134 2.533 -59.296 1.00 56.91 112 MET A C 1
ATOM 882 O O . MET A 1 112 ? 68.279 3.076 -60.397 1.00 56.91 112 MET A O 1
ATOM 886 N N . LEU A 1 113 ? 69.072 2.588 -58.346 1.00 50.03 113 LEU A N 1
ATOM 887 C CA . LEU A 1 113 ? 70.416 3.171 -58.500 1.00 50.03 113 LEU A CA 1
ATOM 888 C C . LEU A 1 113 ? 71.504 2.087 -58.499 1.00 50.03 113 LEU A C 1
ATOM 890 O O . LEU A 1 113 ? 72.529 2.309 -59.187 1.00 50.03 113 LEU A O 1
#